Protein AF-A0A0N4VYP6-F1 (afdb_monomer_lite)

Secondary structure (DSSP, 8-state):
-----SS-HHHHHHHHHHHHHS---GGG--HHHHHHHHHHHHHTT-HHHHHHHHHHHHHHHHHHHHHHHHTTSS------

Organism: Haemonchus placei (NCBI:txid6290)

Sequence (80 aa):
MIIIEEFSPTAVKIMLIFLYTGSVCPQELELEDASDVMQLAEKYNIPALKTMCEQDLISRYLITSCFCQLAGSKKRRATI

pLDDT: mean 74.78, std 13.94, range [46.97, 88.88]

Radius of gyration: 18.63 Å; chains: 1; bounding box: 38×18×70 Å

InterPro domains:
  IPR000210 BTB/POZ domain [PF00651] (2-59)
  IPR011333 SKP1/BTB/POZ domain superfamily [G3DSA:3.30.710.10] (1-79)
  IPR011333 SKP1/BTB/POZ domain superfamily [SSF54695] (2-59)

Structure (mmCIF, N/CA/C/O backbone):
data_AF-A0A0N4VYP6-F1
#
_entry.id   AF-A0A0N4VYP6-F1
#
loop_
_atom_site.group_PDB
_atom_site.id
_atom_site.type_symbol
_atom_site.label_atom_id
_atom_site.label_alt_id
_atom_site.label_comp_id
_atom_site.label_asym_id
_atom_site.label_entity_id
_atom_site.label_seq_id
_atom_site.pdbx_PDB_ins_code
_atom_site.Cartn_x
_atom_site.Cartn_y
_atom_site.Cartn_z
_atom_site.occupancy
_atom_site.B_iso_or_equiv
_atom_site.auth_seq_id
_atom_site.auth_comp_id
_atom_site.auth_asym_id
_atom_site.auth_atom_id
_atom_site.pdbx_PDB_model_num
ATOM 1 N N . MET A 1 1 ? -7.466 -4.032 -23.014 1.00 53.84 1 MET A N 1
ATOM 2 C CA . MET A 1 1 ? -6.177 -4.261 -22.330 1.00 53.84 1 MET A CA 1
ATOM 3 C C . MET A 1 1 ? -5.968 -3.088 -21.391 1.00 53.84 1 MET A C 1
ATOM 5 O O . MET A 1 1 ? -6.074 -1.964 -21.858 1.00 53.84 1 MET A O 1
ATOM 9 N N . ILE A 1 2 ? -5.800 -3.330 -20.091 1.00 71.31 2 ILE A N 1
ATOM 10 C CA . ILE A 1 2 ? -5.529 -2.272 -19.107 1.00 71.31 2 ILE A CA 1
ATOM 11 C C . ILE A 1 2 ? -4.016 -2.256 -18.902 1.00 71.31 2 ILE A C 1
ATOM 13 O O . ILE A 1 2 ? -3.443 -3.301 -18.601 1.00 71.31 2 ILE A O 1
ATOM 17 N N . ILE A 1 3 ? -3.386 -1.106 -19.128 1.00 74.50 3 ILE A N 1
ATOM 18 C CA . ILE A 1 3 ? -1.940 -0.907 -18.995 1.00 74.50 3 ILE A CA 1
ATOM 19 C C . ILE A 1 3 ? -1.724 0.109 -17.877 1.00 74.50 3 ILE A C 1
ATOM 21 O O . ILE A 1 3 ? -2.354 1.166 -17.875 1.00 74.50 3 ILE A O 1
ATOM 25 N N . ILE A 1 4 ? -0.868 -0.234 -16.918 1.00 76.00 4 ILE A N 1
ATOM 26 C CA . ILE A 1 4 ? -0.498 0.616 -15.788 1.00 76.00 4 ILE A CA 1
ATOM 27 C C . ILE A 1 4 ? 1.024 0.792 -15.861 1.00 76.00 4 ILE A C 1
ATOM 29 O O . ILE A 1 4 ? 1.759 -0.068 -15.394 1.00 76.00 4 ILE A O 1
ATOM 33 N N . GLU A 1 5 ? 1.486 1.855 -16.523 1.00 76.69 5 GLU A N 1
ATOM 34 C CA . GLU A 1 5 ? 2.922 2.141 -16.733 1.00 76.69 5 GLU A CA 1
ATOM 35 C C . GLU A 1 5 ? 3.514 3.103 -15.695 1.00 76.69 5 GLU A C 1
ATOM 37 O O . GLU A 1 5 ? 4.728 3.207 -15.570 1.00 76.69 5 GLU A O 1
ATOM 42 N N . GLU A 1 6 ? 2.667 3.805 -14.944 1.00 76.25 6 GLU A N 1
ATOM 43 C CA . GLU A 1 6 ? 3.089 4.878 -14.032 1.00 76.25 6 GLU A CA 1
ATOM 44 C C . GLU A 1 6 ? 3.534 4.382 -12.648 1.00 76.25 6 GLU A C 1
ATOM 46 O O . GLU A 1 6 ? 3.974 5.191 -11.841 1.00 76.25 6 GLU A O 1
ATOM 51 N N . PHE A 1 7 ? 3.411 3.083 -12.358 1.00 83.38 7 PHE A N 1
ATOM 52 C CA . PHE A 1 7 ? 3.657 2.530 -11.022 1.00 83.38 7 PHE A CA 1
ATOM 53 C C . PHE A 1 7 ? 4.528 1.282 -11.074 1.00 83.38 7 PHE A C 1
ATOM 55 O O . PHE A 1 7 ? 4.491 0.525 -12.051 1.00 83.38 7 PHE A O 1
ATOM 62 N N . SER A 1 8 ? 5.271 1.034 -9.992 1.00 84.19 8 SER A N 1
ATOM 63 C CA . SER A 1 8 ? 6.083 -0.174 -9.873 1.00 84.19 8 SER A CA 1
ATOM 64 C C . SER A 1 8 ? 5.213 -1.449 -9.974 1.00 84.19 8 SER A C 1
ATOM 66 O O . SER A 1 8 ? 4.077 -1.491 -9.478 1.00 84.19 8 SER A O 1
ATOM 68 N N . PRO A 1 9 ? 5.721 -2.539 -10.587 1.00 84.75 9 PRO A N 1
ATOM 69 C CA . PRO A 1 9 ? 5.010 -3.819 -10.618 1.00 84.75 9 PRO A CA 1
ATOM 70 C C . PRO A 1 9 ? 4.693 -4.339 -9.210 1.00 84.75 9 PRO A C 1
ATOM 72 O O . PRO A 1 9 ? 3.673 -4.999 -9.001 1.00 84.75 9 PRO A O 1
ATOM 75 N N . THR A 1 10 ? 5.559 -4.023 -8.246 1.00 86.00 10 THR A N 1
ATOM 76 C CA . THR A 1 10 ? 5.405 -4.373 -6.835 1.00 86.00 10 THR A CA 1
ATOM 77 C C . THR A 1 10 ? 4.208 -3.650 -6.225 1.00 86.00 10 THR A C 1
ATOM 79 O O . THR A 1 10 ? 3.340 -4.304 -5.647 1.00 86.00 10 THR A O 1
ATOM 82 N N . ALA A 1 11 ? 4.076 -2.341 -6.447 1.00 85.62 11 ALA A N 1
ATOM 83 C CA . ALA A 1 11 ? 2.955 -1.547 -5.958 1.00 85.62 11 ALA A CA 1
ATOM 84 C C . ALA A 1 11 ? 1.608 -2.045 -6.514 1.00 85.62 11 ALA A C 1
ATOM 86 O O . ALA A 1 11 ? 0.639 -2.225 -5.769 1.00 85.62 11 ALA A O 1
ATOM 87 N N . VAL A 1 12 ? 1.557 -2.368 -7.812 1.00 87.25 12 VAL A N 1
ATOM 88 C CA . VAL A 1 12 ? 0.354 -2.938 -8.445 1.00 87.25 12 VAL A CA 1
ATOM 89 C C . VAL A 1 12 ? 0.025 -4.316 -7.868 1.00 87.25 12 VAL A C 1
ATOM 91 O O . VAL A 1 12 ? -1.139 -4.609 -7.587 1.00 87.25 12 VAL A O 1
ATOM 94 N N . LYS A 1 13 ? 1.034 -5.164 -7.645 1.00 87.81 13 LYS A N 1
ATOM 95 C CA . LYS A 1 13 ? 0.848 -6.478 -7.019 1.00 87.81 13 LYS A CA 1
ATOM 96 C C . LYS A 1 13 ? 0.273 -6.344 -5.608 1.00 87.81 13 LYS A C 1
ATOM 98 O O . LYS A 1 13 ? -0.669 -7.059 -5.279 1.00 87.81 13 LYS A O 1
ATOM 103 N N . ILE A 1 14 ? 0.790 -5.418 -4.804 1.00 86.44 14 ILE A N 1
ATOM 104 C CA . ILE A 1 14 ? 0.317 -5.155 -3.440 1.00 86.44 14 ILE A CA 1
ATOM 105 C C . ILE A 1 14 ? -1.137 -4.672 -3.447 1.00 86.44 14 ILE A C 1
ATOM 107 O O . ILE A 1 14 ? -1.962 -5.198 -2.699 1.00 86.44 14 ILE A O 1
ATOM 111 N N . MET A 1 15 ? -1.479 -3.738 -4.339 1.00 87.81 15 MET A N 1
ATOM 112 C CA . MET A 1 15 ? -2.861 -3.284 -4.516 1.00 87.81 15 MET A CA 1
ATOM 113 C C . MET A 1 15 ? -3.796 -4.455 -4.845 1.00 87.81 15 MET A C 1
ATOM 115 O O . MET A 1 15 ? -4.873 -4.570 -4.260 1.00 87.81 15 MET A O 1
ATOM 119 N N . LEU A 1 16 ? -3.390 -5.344 -5.756 1.00 87.81 16 LEU A N 1
ATOM 120 C CA . LEU A 1 16 ? -4.181 -6.522 -6.111 1.00 87.81 16 LEU A CA 1
ATOM 121 C C . LEU A 1 16 ? -4.321 -7.485 -4.927 1.00 87.81 16 LEU A C 1
ATOM 123 O O . LEU A 1 16 ? -5.428 -7.938 -4.650 1.00 87.81 16 LEU A O 1
ATOM 127 N N . ILE A 1 17 ? -3.242 -7.766 -4.194 1.00 88.12 17 ILE A N 1
ATOM 128 C CA . ILE A 1 17 ? -3.296 -8.612 -2.992 1.00 88.12 17 ILE A CA 1
ATOM 129 C C . ILE A 1 17 ? -4.301 -8.041 -1.993 1.00 88.12 17 ILE A C 1
ATOM 131 O O . ILE A 1 17 ? -5.161 -8.783 -1.517 1.00 88.12 17 ILE A O 1
ATOM 135 N N . PHE A 1 18 ? -4.265 -6.733 -1.738 1.00 87.69 18 PHE A N 1
ATOM 136 C CA . PHE A 1 18 ? -5.236 -6.079 -0.867 1.00 87.69 18 PHE A CA 1
ATOM 137 C C . PHE A 1 18 ? -6.669 -6.248 -1.372 1.00 87.69 18 PHE A C 1
ATOM 139 O O . PHE A 1 18 ? -7.558 -6.601 -0.605 1.00 87.69 18 PHE A O 1
ATOM 146 N N . LEU A 1 19 ? -6.900 -6.037 -2.669 1.00 87.12 19 LEU A N 1
ATOM 147 C CA . LEU A 1 19 ? -8.234 -6.121 -3.258 1.00 87.12 19 LEU A CA 1
ATOM 148 C C . LEU A 1 19 ? -8.826 -7.536 -3.159 1.00 87.12 19 LEU A C 1
ATOM 150 O O . LEU A 1 19 ? -10.023 -7.688 -2.927 1.00 87.12 19 LEU A O 1
ATOM 154 N N . TYR A 1 20 ? -7.992 -8.565 -3.329 1.00 88.88 20 TYR A N 1
ATOM 155 C CA . TYR A 1 20 ? -8.432 -9.962 -3.336 1.00 88.88 20 TYR A CA 1
ATOM 156 C C . TYR A 1 20 ? -8.438 -10.626 -1.956 1.00 88.88 20 TYR A C 1
ATOM 158 O O . TYR A 1 20 ? -9.221 -11.546 -1.737 1.00 88.88 20 TYR A O 1
ATOM 166 N N . THR A 1 21 ? -7.582 -10.196 -1.029 1.00 87.38 21 THR A N 1
ATOM 167 C CA . THR A 1 21 ? -7.457 -10.821 0.302 1.00 87.38 21 THR A CA 1
ATOM 168 C C . THR A 1 21 ? -7.964 -9.943 1.443 1.00 87.38 21 THR A C 1
ATOM 170 O O . THR A 1 21 ? -8.193 -10.443 2.541 1.00 87.38 21 THR A O 1
ATOM 173 N N . GLY A 1 22 ? -8.148 -8.643 1.204 1.00 84.81 22 GLY A N 1
ATOM 174 C CA . GLY A 1 22 ? -8.521 -7.657 2.218 1.00 84.81 22 GLY A CA 1
ATOM 175 C C . GLY A 1 22 ? -7.388 -7.265 3.171 1.00 84.81 22 GLY A C 1
ATOM 176 O O . GLY A 1 22 ? -7.630 -6.514 4.111 1.00 84.81 22 GLY A O 1
ATOM 177 N N . SER A 1 23 ? -6.166 -7.770 2.966 1.00 78.88 23 SER A N 1
ATOM 178 C CA . SER A 1 23 ? -5.018 -7.513 3.837 1.00 78.88 23 SER A CA 1
ATOM 179 C C . SER A 1 23 ? -3.725 -7.453 3.029 1.00 78.88 23 SER A C 1
ATOM 181 O O . SER A 1 23 ? -3.581 -8.124 2.015 1.00 78.88 23 SER A O 1
ATOM 183 N N . VAL A 1 24 ? -2.753 -6.676 3.498 1.00 80.12 24 VAL A N 1
ATOM 184 C CA . VAL A 1 24 ? -1.392 -6.643 2.948 1.00 80.12 24 VAL A CA 1
ATOM 185 C C . VAL A 1 24 ? -0.404 -6.751 4.094 1.00 80.12 24 VAL A C 1
ATOM 187 O O . VAL A 1 24 ? -0.614 -6.184 5.165 1.00 80.12 24 VAL A O 1
ATOM 190 N N . CYS A 1 25 ? 0.675 -7.493 3.867 1.00 76.12 25 CYS A N 1
ATOM 191 C CA . CYS A 1 25 ? 1.779 -7.572 4.805 1.00 76.12 25 CYS A CA 1
ATOM 192 C C . CYS A 1 25 ? 2.631 -6.302 4.671 1.00 76.12 25 CYS A C 1
ATOM 194 O O . CYS A 1 25 ? 3.270 -6.123 3.635 1.00 76.12 25 CYS A O 1
ATOM 196 N N . PRO A 1 26 ? 2.709 -5.441 5.701 1.00 68.69 26 PRO A N 1
ATOM 197 C CA . PRO A 1 26 ? 3.512 -4.225 5.624 1.00 68.69 26 PRO A CA 1
ATOM 198 C C . PRO A 1 26 ? 4.995 -4.513 5.371 1.00 68.69 26 PRO A C 1
ATOM 200 O O . PRO A 1 26 ? 5.674 -3.725 4.739 1.00 68.69 26 PRO A O 1
ATOM 203 N N . GLN A 1 27 ? 5.498 -5.678 5.780 1.00 71.56 27 GLN A N 1
ATOM 204 C CA . GLN A 1 27 ? 6.888 -6.092 5.560 1.00 71.56 27 GLN A CA 1
ATOM 205 C C . GLN A 1 27 ? 7.289 -6.178 4.078 1.00 71.56 27 GLN A C 1
ATOM 207 O O . GLN A 1 27 ? 8.472 -6.077 3.777 1.00 71.56 27 GLN A O 1
ATOM 212 N N . GLU A 1 28 ? 6.323 -6.365 3.174 1.00 71.81 28 GLU A N 1
ATOM 213 C CA . GLU A 1 28 ? 6.556 -6.385 1.723 1.00 71.81 28 GLU A CA 1
ATOM 214 C C . GLU A 1 28 ? 6.481 -4.985 1.096 1.00 71.81 28 GLU A C 1
ATOM 216 O O . GLU A 1 28 ? 6.791 -4.820 -0.079 1.00 71.81 28 GLU A O 1
ATOM 221 N N . LEU A 1 29 ? 6.054 -3.981 1.867 1.00 76.94 29 LEU A N 1
ATOM 222 C CA . LEU A 1 29 ? 5.930 -2.602 1.424 1.00 76.94 29 LEU A CA 1
ATOM 223 C C . LEU A 1 29 ? 7.241 -1.866 1.725 1.00 76.94 29 LEU A C 1
ATOM 225 O O . LEU A 1 29 ? 7.526 -1.511 2.874 1.00 76.94 29 LEU A O 1
ATOM 229 N N . GLU A 1 30 ? 8.061 -1.628 0.711 1.00 80.25 30 GLU A N 1
ATOM 230 C CA . GLU A 1 30 ? 9.211 -0.738 0.859 1.00 80.25 30 GLU A CA 1
ATOM 231 C C . GLU A 1 30 ? 8.762 0.730 0.902 1.00 80.25 30 GLU A C 1
ATOM 233 O O . GLU A 1 30 ? 7.650 1.071 0.503 1.00 80.25 30 GLU A O 1
ATOM 238 N N . LEU A 1 31 ? 9.603 1.624 1.433 1.00 75.31 31 LEU A N 1
ATOM 239 C CA . LEU A 1 31 ? 9.262 3.053 1.523 1.00 75.31 31 LEU A CA 1
ATOM 240 C C . LEU A 1 31 ? 9.038 3.685 0.141 1.00 75.31 31 LEU A C 1
ATOM 242 O O . LEU A 1 31 ? 8.216 4.590 0.014 1.00 75.31 31 LEU A O 1
ATOM 246 N N . GLU A 1 32 ? 9.761 3.205 -0.872 1.00 78.44 32 GLU A N 1
ATOM 247 C CA . GLU A 1 32 ? 9.600 3.626 -2.264 1.00 78.44 32 GLU A CA 1
ATOM 248 C C . GLU A 1 32 ? 8.257 3.167 -2.846 1.00 78.44 32 GLU A C 1
ATOM 250 O O . GLU A 1 32 ? 7.499 3.990 -3.360 1.00 78.44 32 GLU A O 1
ATOM 255 N N . ASP A 1 33 ? 7.892 1.899 -2.644 1.00 81.94 33 ASP A N 1
ATOM 256 C CA . ASP A 1 33 ? 6.609 1.350 -3.089 1.00 81.94 33 ASP A CA 1
ATOM 257 C C . ASP A 1 33 ? 5.420 1.928 -2.310 1.00 81.94 33 ASP A C 1
ATOM 259 O O . ASP A 1 33 ? 4.323 2.049 -2.852 1.00 81.94 33 ASP A O 1
ATOM 263 N N . ALA A 1 34 ? 5.609 2.316 -1.044 1.00 82.00 34 ALA A N 1
ATOM 264 C CA . ALA A 1 34 ? 4.551 2.898 -0.220 1.00 82.00 34 ALA A CA 1
ATOM 265 C C . ALA A 1 34 ? 3.966 4.170 -0.850 1.00 82.00 34 ALA A C 1
ATOM 267 O O . ALA A 1 34 ? 2.749 4.366 -0.805 1.00 82.00 34 ALA A O 1
ATOM 268 N N . SER A 1 35 ? 4.816 5.002 -1.463 1.00 84.31 35 SER A N 1
ATOM 269 C CA . SER A 1 35 ? 4.398 6.206 -2.188 1.00 84.31 35 SER A CA 1
ATOM 270 C C . SER A 1 35 ? 3.527 5.850 -3.396 1.00 84.31 35 SER A C 1
ATOM 272 O O . SER A 1 35 ? 2.425 6.385 -3.548 1.00 84.31 35 SER A O 1
ATOM 274 N N . ASP A 1 36 ? 3.982 4.899 -4.212 1.00 87.94 36 ASP A N 1
ATOM 275 C CA . ASP A 1 36 ? 3.278 4.444 -5.415 1.00 87.94 36 ASP A CA 1
ATOM 276 C C . ASP A 1 36 ? 1.941 3.775 -5.074 1.00 87.94 36 ASP A C 1
ATOM 278 O O . ASP A 1 36 ? 0.919 4.051 -5.703 1.00 87.94 36 ASP A O 1
ATOM 282 N N . VAL A 1 37 ? 1.907 2.944 -4.027 1.00 87.19 37 VAL A N 1
ATOM 283 C CA . VAL A 1 37 ? 0.678 2.312 -3.523 1.00 87.19 37 VAL A CA 1
ATOM 284 C C . VAL A 1 37 ? -0.317 3.362 -3.029 1.00 87.19 37 VAL A C 1
ATOM 286 O O . VAL A 1 37 ? -1.517 3.220 -3.268 1.00 87.19 37 VAL 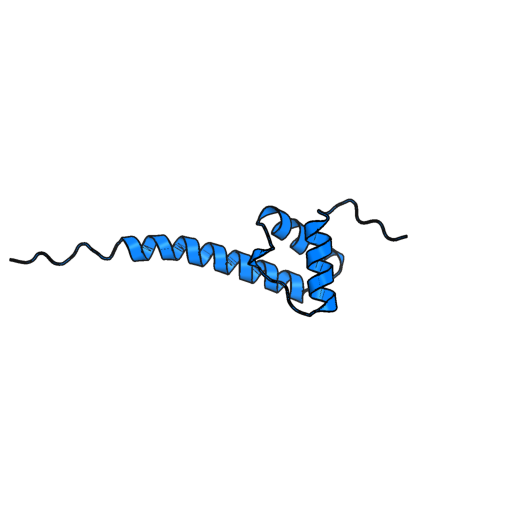A O 1
ATOM 289 N N . MET A 1 38 ? 0.145 4.439 -2.387 1.00 85.44 38 MET A N 1
ATOM 290 C CA . MET A 1 38 ? -0.727 5.534 -1.952 1.00 85.44 38 MET A CA 1
ATOM 291 C C . MET A 1 38 ? -1.342 6.278 -3.142 1.00 85.44 38 MET A C 1
ATOM 293 O O . MET A 1 38 ? -2.539 6.566 -3.141 1.00 85.44 38 MET A O 1
ATOM 297 N N . GLN A 1 39 ? -0.544 6.552 -4.175 1.00 87.81 39 GLN A N 1
ATOM 298 C CA . GLN A 1 39 ? -1.026 7.179 -5.405 1.00 87.81 39 GLN A CA 1
ATOM 299 C C . GLN A 1 39 ? -1.998 6.271 -6.167 1.00 87.81 39 GLN A C 1
ATOM 301 O O . GLN A 1 39 ? -3.020 6.749 -6.657 1.00 87.81 39 GLN A O 1
ATOM 306 N N . LEU A 1 40 ? -1.738 4.961 -6.215 1.00 88.56 40 LEU A N 1
ATOM 307 C CA . LEU A 1 40 ? -2.669 3.961 -6.743 1.00 88.56 40 LEU A CA 1
ATOM 308 C C . LEU A 1 40 ? -3.983 3.950 -5.958 1.00 88.56 40 LEU A C 1
ATOM 310 O O . LEU A 1 40 ? -5.057 3.984 -6.558 1.00 88.56 40 LEU A O 1
ATOM 314 N N . ALA A 1 41 ? -3.913 3.940 -4.626 1.00 88.31 41 ALA A N 1
ATOM 315 C CA . ALA A 1 41 ? -5.087 3.970 -3.762 1.00 88.31 41 ALA A CA 1
ATOM 316 C C . ALA A 1 41 ? -5.937 5.224 -4.009 1.00 88.31 41 ALA A C 1
ATOM 318 O O . ALA A 1 41 ? -7.160 5.129 -4.058 1.00 88.31 41 ALA A O 1
ATOM 319 N N . GLU A 1 42 ? -5.308 6.380 -4.222 1.00 87.94 42 GLU A N 1
ATOM 320 C CA . GLU A 1 42 ? -6.004 7.619 -4.579 1.00 87.94 42 GLU A CA 1
ATOM 321 C C . GLU A 1 42 ? -6.616 7.531 -5.989 1.00 87.94 42 GLU A C 1
ATOM 323 O O . GLU A 1 42 ? -7.801 7.807 -6.177 1.00 87.94 42 GLU A O 1
ATOM 328 N N . LYS A 1 43 ? -5.840 7.072 -6.981 1.00 88.75 43 LYS A N 1
ATOM 329 C CA . LYS A 1 43 ? -6.249 6.983 -8.393 1.00 88.75 43 LYS A CA 1
ATOM 330 C C . LYS A 1 43 ? -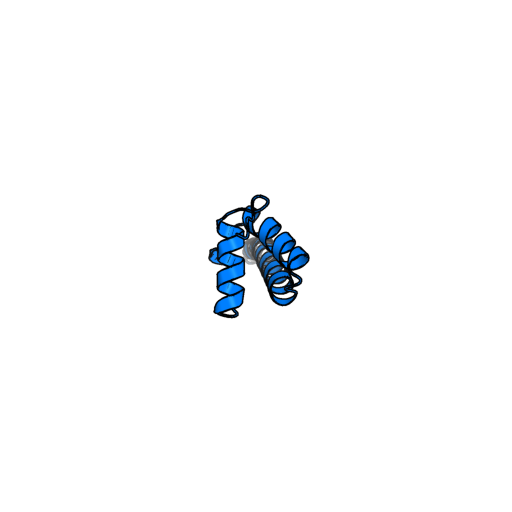7.427 6.034 -8.611 1.00 88.75 43 LYS A C 1
ATOM 332 O O . LYS A 1 43 ? -8.309 6.322 -9.417 1.00 88.75 43 LYS A O 1
ATOM 337 N N . TYR A 1 44 ? -7.443 4.912 -7.896 1.00 87.00 44 TYR A N 1
ATOM 338 C CA . TYR A 1 44 ? -8.504 3.903 -7.961 1.00 87.00 44 TYR A CA 1
ATOM 339 C C . TYR A 1 44 ? -9.553 4.053 -6.847 1.00 87.00 44 TYR A C 1
ATOM 341 O O . TYR A 1 44 ? -10.471 3.239 -6.769 1.00 87.00 44 TYR A O 1
ATOM 349 N N . ASN A 1 45 ? -9.446 5.098 -6.019 1.00 87.81 45 ASN A N 1
ATOM 350 C CA . ASN A 1 45 ? -10.355 5.413 -4.917 1.00 87.81 45 ASN A CA 1
ATOM 351 C C . ASN A 1 45 ? -10.576 4.230 -3.949 1.00 87.81 45 ASN A C 1
ATOM 353 O O . ASN A 1 45 ? -11.703 3.816 -3.670 1.00 87.81 45 ASN A O 1
ATOM 357 N N . ILE A 1 46 ? -9.468 3.675 -3.448 1.00 88.06 46 ILE A N 1
ATOM 358 C CA . ILE A 1 46 ? -9.404 2.581 -2.471 1.00 88.06 46 ILE A CA 1
ATOM 359 C C . ILE A 1 46 ? -8.948 3.160 -1.115 1.00 88.06 46 ILE A C 1
ATOM 361 O O . ILE A 1 46 ? -7.789 2.999 -0.722 1.00 88.06 46 ILE A O 1
ATOM 365 N N . PRO A 1 47 ? -9.831 3.838 -0.357 1.00 85.62 47 PRO A N 1
ATOM 366 C CA . PRO A 1 47 ? -9.451 4.547 0.869 1.00 85.62 47 PRO A CA 1
ATOM 367 C C . PRO A 1 47 ? -8.872 3.626 1.951 1.00 85.62 47 PRO A C 1
ATOM 369 O O . PRO A 1 47 ? -7.977 4.031 2.687 1.00 85.62 47 PRO A O 1
ATOM 372 N N . ALA A 1 48 ? -9.319 2.369 2.019 1.00 86.00 48 ALA A N 1
ATOM 373 C CA . ALA A 1 48 ? -8.813 1.407 2.996 1.00 86.00 48 ALA A CA 1
ATOM 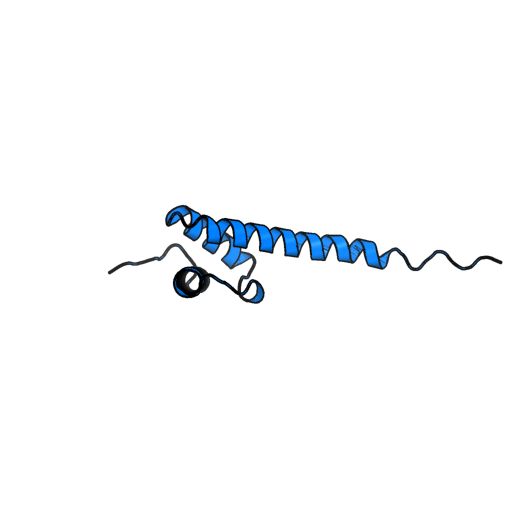374 C C . ALA A 1 48 ? -7.320 1.078 2.790 1.00 86.00 48 ALA A C 1
ATOM 376 O O . ALA A 1 48 ? -6.578 0.959 3.763 1.00 86.00 48 ALA A O 1
ATOM 377 N N . LEU A 1 49 ? -6.868 1.002 1.532 1.00 85.31 49 LEU A N 1
ATOM 378 C CA . LEU A 1 49 ? -5.463 0.767 1.190 1.00 85.31 49 LEU A CA 1
ATOM 379 C C . LEU A 1 49 ? -4.595 1.972 1.583 1.00 85.31 49 LEU A C 1
ATOM 381 O O . LEU A 1 49 ? -3.513 1.804 2.142 1.00 85.31 49 LEU A O 1
ATOM 385 N N . LYS A 1 50 ? -5.106 3.189 1.359 1.00 84.88 50 LYS A N 1
ATOM 386 C CA . LYS A 1 50 ? -4.444 4.440 1.749 1.00 84.88 50 LYS A CA 1
ATOM 387 C C . LYS A 1 50 ? -4.247 4.537 3.262 1.00 84.88 50 LYS A C 1
ATOM 389 O O . LYS A 1 50 ? -3.123 4.729 3.714 1.00 84.88 50 LYS A O 1
ATOM 394 N N . THR A 1 51 ? -5.311 4.346 4.045 1.00 85.75 51 THR A N 1
ATOM 395 C CA . THR A 1 51 ? -5.235 4.405 5.515 1.00 85.75 51 THR A CA 1
ATOM 396 C C . THR A 1 51 ? -4.279 3.356 6.078 1.00 85.75 51 THR A C 1
ATOM 398 O O . THR A 1 51 ? -3.548 3.636 7.025 1.00 85.75 51 THR A O 1
ATOM 401 N N . MET A 1 52 ? -4.245 2.160 5.491 1.00 84.25 52 MET A N 1
ATOM 402 C CA . MET A 1 52 ? -3.298 1.119 5.887 1.00 84.25 52 MET A CA 1
ATOM 403 C C . MET A 1 52 ? -1.842 1.535 5.608 1.00 84.25 52 MET A C 1
ATOM 405 O O . MET A 1 52 ? -1.002 1.392 6.495 1.00 84.25 52 MET A O 1
ATOM 409 N N . CYS A 1 53 ? -1.543 2.091 4.426 1.00 83.00 53 CYS A N 1
ATOM 410 C CA . CYS A 1 53 ? -0.211 2.632 4.119 1.00 83.00 53 CYS A CA 1
ATOM 411 C C . CYS A 1 53 ? 0.205 3.732 5.106 1.00 83.00 53 CYS A C 1
ATOM 413 O O . CYS A 1 53 ? 1.322 3.712 5.616 1.00 83.00 53 CYS A O 1
ATOM 415 N N . GLU A 1 54 ? -0.692 4.675 5.410 1.00 81.94 54 GLU A N 1
ATOM 416 C CA . GLU A 1 54 ? -0.430 5.759 6.365 1.00 81.94 54 GLU A CA 1
ATOM 417 C C . GLU A 1 54 ? -0.127 5.216 7.769 1.00 81.94 54 GLU A C 1
ATOM 419 O O . GLU A 1 54 ? 0.834 5.645 8.408 1.00 81.94 54 GLU A O 1
ATOM 424 N N . GLN A 1 55 ? -0.914 4.243 8.240 1.00 81.75 55 GLN A N 1
ATOM 425 C CA . GLN A 1 55 ? -0.699 3.605 9.539 1.00 81.75 55 GLN A CA 1
ATOM 426 C C . GLN A 1 55 ? 0.642 2.880 9.605 1.00 81.75 55 GLN A C 1
ATOM 428 O O . GLN A 1 55 ? 1.348 3.024 10.601 1.00 81.75 55 GLN A O 1
ATOM 433 N N . ASP A 1 56 ? 1.025 2.154 8.553 1.00 78.69 56 ASP A N 1
ATOM 434 C CA . ASP A 1 56 ? 2.316 1.472 8.517 1.00 78.69 56 ASP A CA 1
ATOM 435 C C . ASP A 1 56 ? 3.488 2.465 8.528 1.00 78.69 56 ASP A C 1
ATOM 437 O O . ASP A 1 56 ? 4.440 2.304 9.297 1.00 78.69 56 ASP A O 1
ATOM 441 N N . LEU A 1 57 ? 3.389 3.554 7.755 1.00 74.94 57 LEU A N 1
ATOM 442 C CA . LEU A 1 57 ? 4.396 4.617 7.747 1.00 74.94 57 LEU A CA 1
ATOM 443 C C . LEU A 1 57 ? 4.556 5.250 9.139 1.00 74.94 57 LEU A C 1
ATOM 445 O O . LEU A 1 57 ? 5.677 5.436 9.624 1.00 74.94 57 LEU A O 1
ATOM 449 N N . ILE A 1 58 ? 3.433 5.539 9.805 1.00 75.19 58 ILE A N 1
ATOM 450 C CA . ILE A 1 58 ? 3.402 6.079 11.170 1.00 75.19 58 ILE A CA 1
ATOM 451 C C . ILE A 1 58 ? 4.006 5.075 12.156 1.00 75.19 58 ILE A C 1
ATOM 453 O O . ILE A 1 58 ? 4.824 5.460 12.992 1.00 75.19 58 ILE A O 1
ATOM 457 N N . SER A 1 59 ? 3.659 3.790 12.062 1.00 73.50 59 SER A N 1
ATOM 458 C CA . SER A 1 59 ? 4.218 2.743 12.919 1.00 73.50 59 SER A CA 1
ATOM 459 C C . SER A 1 59 ? 5.732 2.621 12.754 1.00 73.50 59 SER A C 1
ATOM 461 O O . SER A 1 59 ? 6.443 2.575 13.759 1.00 73.50 59 SER A O 1
ATOM 463 N N . ARG A 1 60 ? 6.257 2.654 11.524 1.00 72.31 60 ARG A N 1
ATOM 464 C CA . ARG A 1 60 ? 7.710 2.640 11.270 1.00 72.31 60 ARG A CA 1
ATOM 465 C C . ARG A 1 60 ? 8.416 3.856 11.866 1.00 72.31 60 ARG A C 1
ATOM 467 O O . ARG A 1 60 ? 9.472 3.703 12.487 1.00 72.31 60 ARG A O 1
ATOM 474 N N . TYR A 1 61 ? 7.825 5.042 11.722 1.00 65.50 61 TYR A N 1
ATOM 475 C CA . TYR A 1 61 ? 8.353 6.282 12.296 1.00 65.50 61 TYR A CA 1
ATOM 476 C C . TYR A 1 61 ? 8.332 6.269 13.837 1.00 65.50 61 TYR A C 1
ATOM 478 O O . TYR A 1 61 ? 9.293 6.671 14.496 1.00 65.50 61 TYR A O 1
ATOM 486 N N . LEU A 1 62 ? 7.265 5.739 14.441 1.00 62.12 62 LEU A N 1
ATOM 487 C CA . LEU A 1 62 ? 7.167 5.588 15.893 1.00 62.12 62 LEU A CA 1
ATOM 488 C C . LEU A 1 62 ? 8.193 4.587 16.433 1.00 62.12 62 LEU A C 1
ATOM 490 O O . LEU A 1 62 ? 8.872 4.899 17.409 1.00 62.12 62 LEU A O 1
ATOM 494 N N . ILE A 1 63 ? 8.376 3.434 15.781 1.00 60.09 63 ILE A N 1
ATOM 495 C CA . ILE A 1 63 ? 9.363 2.418 16.187 1.00 60.09 63 ILE A CA 1
ATOM 496 C C . ILE A 1 63 ? 10.782 3.002 16.187 1.00 60.09 63 ILE A C 1
ATOM 498 O O . ILE A 1 63 ? 11.533 2.797 17.143 1.00 60.09 63 ILE A O 1
ATOM 502 N N . THR A 1 64 ? 11.138 3.780 15.162 1.00 57.25 64 THR A N 1
ATOM 503 C CA . THR A 1 64 ? 12.444 4.456 15.093 1.00 57.25 64 THR A CA 1
ATOM 504 C C . THR A 1 64 ? 12.594 5.536 16.164 1.00 57.25 64 THR A C 1
ATOM 506 O O . THR A 1 64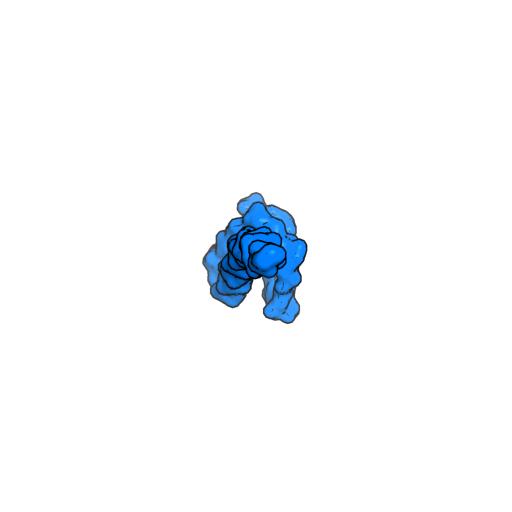 ? 13.634 5.601 16.822 1.00 57.25 64 THR A O 1
ATOM 509 N N . SER A 1 65 ? 11.551 6.331 16.420 1.00 53.19 65 SER A N 1
ATOM 510 C CA . SER A 1 65 ? 11.583 7.366 17.464 1.00 53.19 65 SER A CA 1
ATOM 511 C C . SER A 1 65 ? 11.651 6.796 18.894 1.00 53.19 65 SER A C 1
ATOM 513 O O . SER A 1 65 ? 12.365 7.329 19.747 1.00 53.19 65 SER A O 1
ATOM 515 N N . CYS A 1 66 ? 10.980 5.671 19.165 1.00 46.97 66 CYS A N 1
ATOM 516 C CA . CYS A 1 66 ? 10.975 5.030 20.480 1.00 46.97 66 CYS A CA 1
ATOM 517 C C . CYS A 1 66 ? 12.276 4.271 20.777 1.00 46.97 66 CYS A C 1
ATOM 519 O O . CYS A 1 66 ? 12.667 4.171 21.943 1.00 46.97 66 CYS A O 1
ATOM 521 N N . PHE A 1 67 ? 12.994 3.790 19.755 1.00 48.84 67 PHE A N 1
ATOM 522 C CA . PHE A 1 67 ? 14.291 3.135 19.954 1.00 48.84 67 PHE A CA 1
ATOM 523 C C . PHE A 1 67 ? 15.320 4.087 20.590 1.00 48.84 67 PHE A C 1
ATOM 525 O O . PHE A 1 67 ? 16.102 3.684 21.454 1.00 48.84 67 PHE A O 1
ATOM 532 N N . CYS A 1 68 ? 15.263 5.382 20.257 1.00 49.03 68 CYS A N 1
ATOM 533 C CA . CYS A 1 68 ? 16.124 6.395 20.867 1.00 49.03 68 CYS A CA 1
ATOM 534 C C . CYS A 1 68 ? 15.798 6.675 22.347 1.00 49.03 68 CYS A C 1
ATOM 536 O O . CYS A 1 68 ? 16.700 7.041 23.098 1.00 49.03 68 CYS A O 1
ATOM 538 N N . GLN A 1 69 ? 14.556 6.476 22.809 1.00 48.66 69 GLN A N 1
ATOM 539 C CA . GLN A 1 69 ? 14.196 6.734 24.212 1.00 48.66 69 GLN A CA 1
ATOM 540 C C . GLN A 1 69 ? 14.585 5.591 25.161 1.00 48.66 69 GLN A C 1
ATOM 542 O O . GLN A 1 69 ? 14.900 5.846 26.324 1.00 48.66 69 GLN A O 1
ATOM 547 N N . LEU A 1 70 ? 14.644 4.343 24.682 1.00 50.22 70 LEU A N 1
ATOM 548 C CA . LEU A 1 70 ? 15.012 3.194 25.522 1.00 50.22 70 LEU A CA 1
ATOM 549 C C . LEU A 1 70 ? 16.531 3.035 25.722 1.00 50.22 70 LEU A C 1
ATOM 551 O O . LEU A 1 70 ? 16.957 2.408 26.694 1.00 50.22 70 LEU A O 1
ATOM 555 N N . ALA A 1 71 ? 17.363 3.652 24.875 1.00 53.66 71 ALA A N 1
ATOM 556 C CA . ALA A 1 71 ? 18.820 3.663 25.047 1.00 53.66 71 ALA A CA 1
ATOM 557 C C . ALA A 1 71 ? 19.311 4.646 26.139 1.00 53.66 71 ALA A C 1
ATOM 559 O O . ALA A 1 71 ? 20.447 4.539 26.599 1.00 53.66 71 ALA A O 1
ATOM 560 N N . GLY A 1 72 ? 18.464 5.581 26.595 1.00 47.03 72 GLY A N 1
ATOM 561 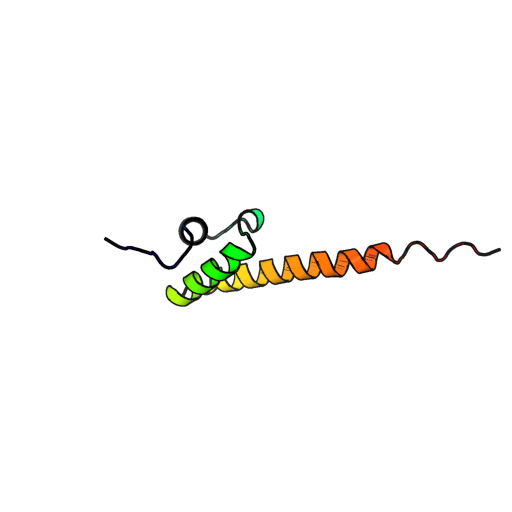C CA . GLY A 1 72 ? 18.823 6.612 27.580 1.00 47.03 72 GLY A CA 1
ATOM 562 C C . GLY A 1 72 ? 18.634 6.237 29.058 1.00 47.03 72 GLY A C 1
ATOM 563 O O . GLY A 1 72 ? 19.120 6.951 29.934 1.00 47.03 72 GLY A O 1
ATOM 564 N N . SER A 1 73 ? 17.954 5.131 29.388 1.00 50.03 73 SER A N 1
ATOM 565 C CA . SER A 1 73 ? 17.521 4.859 30.776 1.00 50.03 73 SER A CA 1
ATOM 566 C C . SER A 1 73 ? 18.452 3.967 31.615 1.00 50.03 73 SER A C 1
ATOM 568 O O . SER A 1 73 ? 18.113 3.646 32.753 1.00 50.03 73 SER A O 1
ATOM 570 N N . LYS A 1 74 ? 19.657 3.608 31.142 1.00 56.44 74 LYS A N 1
ATOM 571 C CA . LYS A 1 74 ? 20.677 2.899 31.953 1.00 56.44 74 LYS A CA 1
ATOM 572 C C . LYS A 1 74 ? 21.868 3.784 32.350 1.00 56.44 74 LYS A C 1
ATOM 574 O O . LYS A 1 74 ? 23.017 3.406 32.146 1.00 56.44 74 LYS A O 1
ATOM 579 N N . LYS A 1 75 ? 21.635 4.948 32.973 1.00 54.72 75 LYS A N 1
ATOM 580 C CA . LYS A 1 75 ? 22.701 5.618 33.753 1.00 54.72 75 LYS A CA 1
ATOM 581 C C . LYS A 1 75 ? 22.204 6.498 34.901 1.00 54.72 75 LYS A C 1
ATOM 583 O O . LYS A 1 75 ? 22.577 7.657 35.002 1.00 54.72 75 LYS A O 1
ATOM 588 N N . ARG A 1 76 ? 21.394 5.947 35.809 1.00 53.03 76 ARG A N 1
ATOM 589 C CA . ARG A 1 76 ? 21.234 6.492 37.172 1.00 53.03 76 ARG A CA 1
ATOM 590 C C . ARG A 1 76 ? 21.022 5.368 38.185 1.00 53.03 76 ARG A C 1
ATOM 592 O O . ARG A 1 76 ? 19.897 5.105 38.584 1.00 53.03 76 ARG A O 1
ATOM 599 N N . ARG A 1 77 ? 22.106 4.697 38.578 1.00 52.03 77 ARG A N 1
ATOM 600 C CA . ARG A 1 77 ? 22.258 4.060 39.901 1.00 52.03 77 ARG A CA 1
ATOM 601 C C . ARG A 1 77 ? 23.719 3.652 40.099 1.00 52.03 77 ARG A C 1
ATOM 603 O O . ARG A 1 77 ? 24.101 2.510 39.900 1.00 52.03 77 ARG A O 1
ATOM 610 N N . ALA A 1 78 ? 24.528 4.639 40.454 1.00 49.34 78 ALA A N 1
ATOM 611 C CA . ALA A 1 78 ? 25.680 4.448 41.321 1.00 49.34 78 ALA A CA 1
ATOM 612 C C . ALA A 1 78 ? 25.563 5.576 42.350 1.00 49.34 78 ALA A C 1
ATOM 614 O O . ALA A 1 78 ? 25.827 6.738 42.053 1.00 49.34 78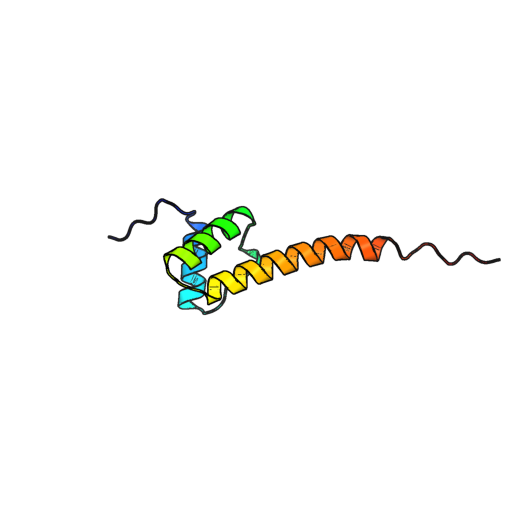 ALA A O 1
ATOM 615 N N . THR A 1 79 ? 24.981 5.230 43.492 1.00 50.88 79 THR A N 1
ATOM 616 C CA . THR A 1 79 ? 24.854 6.074 44.674 1.00 50.88 79 THR A CA 1
ATOM 617 C C . THR A 1 79 ? 25.593 5.330 45.773 1.00 50.88 79 THR A C 1
ATOM 619 O O . THR A 1 79 ? 25.287 4.156 45.992 1.00 50.88 79 THR A O 1
ATOM 622 N N . ILE A 1 80 ? 26.475 6.082 46.441 1.00 55.44 80 ILE A N 1
ATOM 623 C CA . ILE A 1 80 ? 27.364 5.756 47.569 1.00 55.44 80 ILE A CA 1
ATOM 624 C C . ILE A 1 80 ? 28.715 5.185 47.139 1.00 55.44 80 ILE A C 1
ATOM 626 O O . ILE A 1 80 ? 28.763 4.044 46.635 1.00 55.44 80 ILE A O 1
#

Foldseek 3Di:
DDDDPPADPLLVVQLVCCVVVVDGDCVSQDPVSLVRNLVVCVVVVVVSSNVVSVVSVVVVVVVVVVVVVVVPPPPPDDDD